Protein AF-A0A7X9I5S6-F1 (afdb_monomer_lite)

Radius of gyration: 28.91 Å; chains: 1; bounding box: 58×58×80 Å

Sequence (135 aa):
MKKSPKRSLKMPVYQFVCSDCHKLFEKTFSFQEYGAAIVGCPFCNSNRVRRSIKNIRVNLPDQVSNAIPDDPAAFSAYENDPQAMGRMMRKMSEQSGEEFEPEFHEVVDRLEKGQSFEQIEKELPDIDLPADTPD

Structure (mmCIF, N/CA/C/O backbone):
data_AF-A0A7X9I5S6-F1
#
_entry.id   AF-A0A7X9I5S6-F1
#
loop_
_atom_site.group_PDB
_atom_site.id
_atom_site.type_symbol
_atom_site.label_atom_id
_atom_site.label_alt_id
_atom_site.label_comp_id
_atom_site.label_asym_id
_atom_site.label_entity_id
_atom_site.label_seq_id
_atom_site.pdbx_PDB_ins_code
_atom_site.Cartn_x
_atom_site.Cartn_y
_atom_site.Cartn_z
_atom_site.occupancy
_atom_site.B_iso_or_equiv
_atom_site.auth_seq_id
_atom_site.auth_comp_id
_atom_site.auth_asym_id
_atom_site.auth_atom_id
_atom_site.pdbx_PDB_model_num
ATOM 1 N N . MET A 1 1 ? -1.706 21.855 -47.138 1.00 42.62 1 MET A N 1
ATOM 2 C CA . MET A 1 1 ? -1.124 21.025 -46.056 1.00 42.62 1 MET A CA 1
ATOM 3 C C . MET A 1 1 ? -1.113 21.801 -44.744 1.00 42.62 1 MET A C 1
ATOM 5 O O . MET A 1 1 ? -0.273 22.674 -44.574 1.00 42.62 1 MET A O 1
ATOM 9 N N . LYS A 1 2 ? -2.050 21.534 -43.826 1.00 42.31 2 LYS A N 1
ATOM 10 C CA . LYS A 1 2 ? -2.028 22.139 -42.484 1.00 42.31 2 LYS A CA 1
ATOM 11 C C . LYS A 1 2 ? -1.101 21.293 -41.602 1.00 42.31 2 LYS A C 1
ATOM 13 O O . LYS A 1 2 ? -1.417 20.145 -41.316 1.00 42.31 2 LYS A O 1
ATOM 18 N N . LYS A 1 3 ? 0.072 21.829 -41.242 1.00 53.53 3 LYS A N 1
ATOM 19 C CA . LYS A 1 3 ? 0.973 21.215 -40.255 1.00 53.53 3 LYS A CA 1
ATOM 20 C C . LYS A 1 3 ? 0.294 21.305 -38.888 1.00 53.53 3 LYS A C 1
ATOM 22 O O . LYS A 1 3 ? 0.176 22.393 -38.334 1.00 53.53 3 LYS A O 1
ATOM 27 N N . SER A 1 4 ? -0.184 20.173 -38.382 1.00 49.44 4 SER A N 1
ATOM 28 C CA . SER A 1 4 ? -0.744 20.070 -37.035 1.00 49.44 4 SER A CA 1
ATOM 29 C C . SER A 1 4 ? 0.333 20.395 -35.988 1.00 49.44 4 SER A C 1
ATOM 31 O O . SER A 1 4 ? 1.473 19.942 -36.137 1.00 49.44 4 SER A O 1
ATOM 33 N N . PRO A 1 5 ? 0.016 21.164 -34.932 1.00 52.94 5 PRO A N 1
ATOM 34 C CA . PRO A 1 5 ? 0.981 21.503 -33.896 1.00 52.94 5 PRO A CA 1
ATOM 35 C C . PRO A 1 5 ? 1.357 20.235 -33.121 1.00 52.94 5 PRO A C 1
ATOM 37 O O . PRO A 1 5 ? 0.484 19.488 -32.675 1.00 52.94 5 PRO A O 1
ATOM 40 N N . LYS A 1 6 ? 2.664 19.970 -32.980 1.00 61.41 6 LYS A N 1
ATOM 41 C CA . LYS A 1 6 ? 3.181 18.863 -32.165 1.00 61.41 6 LYS A CA 1
ATOM 42 C C . LYS A 1 6 ? 2.740 19.094 -30.719 1.00 61.41 6 LYS A C 1
ATOM 44 O O . LYS A 1 6 ? 3.331 19.907 -30.016 1.00 61.41 6 LYS A O 1
ATOM 49 N N . ARG A 1 7 ? 1.683 18.398 -30.288 1.00 53.09 7 ARG A N 1
ATOM 50 C CA . ARG A 1 7 ? 1.317 18.290 -28.873 1.00 53.09 7 ARG A CA 1
ATOM 51 C C . ARG A 1 7 ? 2.541 17.750 -28.138 1.00 53.09 7 ARG A C 1
ATOM 53 O O . ARG A 1 7 ? 3.002 16.653 -28.442 1.00 53.09 7 ARG A O 1
ATOM 60 N N . SER A 1 8 ? 3.072 18.529 -27.204 1.00 59.31 8 SER A N 1
ATOM 61 C CA . SER A 1 8 ? 4.067 18.085 -26.235 1.00 59.31 8 SER A CA 1
ATOM 62 C C . SER A 1 8 ? 3.420 17.032 -25.335 1.00 59.31 8 SER A C 1
ATOM 64 O O . SER A 1 8 ? 2.834 17.323 -24.294 1.00 59.31 8 SER A O 1
ATOM 66 N N . LEU A 1 9 ? 3.459 15.784 -25.797 1.00 62.94 9 LEU A N 1
ATOM 67 C CA . LEU A 1 9 ? 3.063 14.618 -25.025 1.00 62.94 9 LEU A CA 1
ATOM 68 C C . LEU A 1 9 ? 4.003 14.552 -23.818 1.00 62.94 9 LEU A C 1
ATOM 70 O O . LEU A 1 9 ? 5.207 14.368 -23.986 1.00 62.94 9 LEU A O 1
ATOM 74 N N . LYS A 1 10 ? 3.466 14.750 -22.608 1.00 69.94 10 LYS A N 1
ATOM 75 C CA . LYS A 1 10 ? 4.180 14.464 -21.358 1.00 69.94 10 LYS A CA 1
ATOM 76 C C . LYS A 1 10 ? 4.505 12.971 -21.357 1.00 69.94 10 LYS A C 1
ATOM 78 O O . LYS A 1 10 ? 3.659 12.156 -21.001 1.00 69.94 10 LYS A O 1
ATOM 83 N N . MET A 1 11 ? 5.691 12.615 -21.841 1.00 83.50 11 MET A N 1
ATOM 84 C CA . MET A 1 11 ? 6.140 11.230 -21.867 1.00 83.50 11 MET A CA 1
ATOM 85 C C . MET A 1 11 ? 6.448 10.792 -20.432 1.00 83.50 11 MET A C 1
ATOM 87 O O . MET A 1 11 ? 7.211 11.484 -19.752 1.00 83.50 11 MET A O 1
ATOM 91 N N . PRO A 1 12 ? 5.859 9.685 -19.951 1.00 83.94 12 PRO A N 1
ATOM 92 C CA . PRO A 1 12 ? 6.151 9.182 -18.620 1.00 83.94 12 PRO A CA 1
ATOM 93 C C . PRO A 1 12 ? 7.637 8.826 -18.499 1.00 83.94 12 PRO A C 1
ATOM 95 O O . PRO A 1 12 ? 8.221 8.183 -19.376 1.00 83.94 12 PRO A O 1
ATOM 98 N N . VAL A 1 13 ? 8.240 9.277 -17.400 1.00 88.06 13 VAL A N 1
ATOM 99 C CA . VAL A 1 13 ? 9.616 8.948 -17.023 1.00 88.06 13 VAL A CA 1
ATOM 100 C C . VAL A 1 13 ? 9.573 7.700 -16.153 1.00 88.06 13 VAL A C 1
ATOM 102 O O . VAL A 1 13 ? 8.876 7.657 -15.138 1.00 88.06 13 VAL A O 1
ATOM 105 N N . TYR A 1 14 ? 10.321 6.681 -16.551 1.00 89.00 14 TYR A N 1
ATOM 106 C CA . TYR A 1 14 ? 10.424 5.420 -15.835 1.00 89.00 14 TYR A CA 1
ATOM 107 C C . TYR A 1 14 ? 11.822 5.266 -15.255 1.00 89.00 14 TYR A C 1
ATOM 109 O O . TYR A 1 14 ? 12.818 5.483 -15.945 1.00 89.00 14 TYR A O 1
ATOM 117 N N . GLN A 1 15 ? 11.891 4.858 -13.991 1.00 92.00 15 GLN A N 1
ATOM 118 C CA . GLN A 1 15 ? 13.147 4.631 -13.291 1.00 92.00 15 GLN A CA 1
ATOM 119 C C . GLN A 1 15 ? 13.533 3.149 -13.344 1.00 92.00 15 GLN A C 1
ATOM 121 O O . GLN A 1 15 ? 12.712 2.266 -13.082 1.00 92.00 15 GLN A O 1
ATOM 126 N N . PHE A 1 16 ? 14.796 2.876 -13.658 1.00 92.69 16 PHE A N 1
ATOM 127 C CA . PHE A 1 16 ? 15.372 1.537 -13.732 1.00 92.69 16 PHE A CA 1
ATOM 128 C C . PHE A 1 16 ? 16.616 1.426 -12.855 1.00 92.69 16 PHE A C 1
ATOM 130 O O . PHE A 1 16 ? 17.315 2.407 -12.608 1.00 92.69 16 PHE A O 1
ATOM 137 N N . VAL A 1 17 ? 16.896 0.203 -12.415 1.00 93.50 17 VAL A N 1
ATOM 138 C CA . VAL A 1 17 ? 18.129 -0.197 -11.740 1.00 93.50 17 VAL A CA 1
ATOM 139 C C . VAL A 1 17 ? 18.756 -1.358 -12.505 1.00 93.50 17 VAL A C 1
ATOM 141 O O . VAL A 1 17 ? 18.079 -2.325 -12.858 1.00 93.50 17 VAL A O 1
ATOM 144 N N . CYS A 1 18 ? 20.050 -1.267 -12.794 1.00 94.19 18 CYS A N 1
ATOM 145 C CA . CYS A 1 18 ? 20.786 -2.378 -13.394 1.00 94.19 18 CYS A CA 1
ATOM 146 C C . CYS A 1 18 ? 21.190 -3.399 -12.325 1.00 94.19 18 CYS A C 1
ATOM 148 O O . CYS A 1 18 ? 21.721 -3.016 -11.288 1.00 94.19 18 CYS A O 1
ATOM 150 N N . SER A 1 19 ? 20.996 -4.691 -12.586 1.00 93.31 19 SER A N 1
ATOM 151 C CA . SER A 1 19 ? 21.409 -5.771 -11.679 1.00 93.31 19 SER A CA 1
ATOM 152 C C . SER A 1 19 ? 22.917 -6.046 -11.682 1.00 93.31 19 SER A C 1
ATOM 154 O O . SER A 1 19 ? 23.377 -6.783 -10.824 1.00 93.31 19 SER A O 1
ATOM 156 N N . ASP A 1 20 ? 23.677 -5.472 -12.621 1.00 92.75 20 ASP A N 1
ATOM 157 C CA . ASP A 1 20 ? 25.128 -5.691 -12.730 1.00 92.75 20 ASP A CA 1
ATOM 158 C C . ASP A 1 20 ? 25.942 -4.548 -12.124 1.00 92.75 20 ASP A C 1
ATOM 160 O O . ASP A 1 20 ? 26.841 -4.773 -11.322 1.00 92.75 20 ASP A O 1
ATOM 164 N N . CYS A 1 21 ? 25.629 -3.300 -12.486 1.00 93.56 21 CYS A N 1
ATOM 165 C CA . CYS A 1 21 ? 26.354 -2.134 -11.975 1.00 93.56 21 CYS A CA 1
ATOM 166 C C . CYS A 1 21 ? 25.623 -1.405 -10.836 1.00 93.56 21 CYS A C 1
ATOM 168 O O . CYS A 1 21 ? 26.135 -0.399 -10.348 1.00 93.56 21 CYS A O 1
ATOM 170 N N . HIS A 1 22 ? 24.411 -1.844 -10.470 1.00 92.12 22 HIS A N 1
ATOM 171 C CA . HIS A 1 22 ? 23.549 -1.257 -9.428 1.00 92.12 22 HIS A CA 1
ATOM 172 C C . HIS A 1 22 ? 23.272 0.249 -9.568 1.00 92.12 22 HIS A C 1
ATOM 174 O O . HIS A 1 22 ? 22.826 0.903 -8.628 1.00 92.12 22 HIS A O 1
ATOM 180 N N . LYS A 1 23 ? 23.499 0.820 -10.757 1.00 91.12 23 LYS A N 1
ATOM 181 C CA . LYS A 1 23 ? 23.232 2.236 -11.025 1.00 91.12 23 LYS A CA 1
ATOM 182 C C . LYS A 1 23 ? 21.772 2.438 -11.404 1.00 91.12 23 LYS A C 1
ATOM 184 O O . LYS A 1 23 ? 21.190 1.642 -12.148 1.00 91.12 23 LYS A O 1
ATOM 189 N N . LEU A 1 24 ? 21.217 3.530 -10.892 1.00 91.94 24 LEU A N 1
ATOM 190 C CA . LEU A 1 24 ? 19.893 4.027 -11.234 1.00 91.94 24 LEU A CA 1
ATOM 191 C C . LEU A 1 24 ? 19.982 4.871 -12.506 1.00 91.94 24 LEU A C 1
ATOM 193 O O . LEU A 1 24 ? 20.915 5.658 -12.665 1.00 91.94 24 LEU A O 1
ATOM 197 N N . PHE A 1 25 ? 19.009 4.719 -13.397 1.00 92.62 25 PHE A N 1
ATOM 198 C CA . PHE A 1 25 ? 18.862 5.569 -14.575 1.00 92.62 25 PHE A CA 1
ATOM 199 C C . PHE A 1 25 ? 17.389 5.746 -14.939 1.00 92.62 25 PHE A C 1
ATOM 201 O O . PHE A 1 25 ? 16.529 4.955 -14.545 1.00 92.62 25 PHE A O 1
ATOM 208 N N . GLU A 1 26 ? 17.101 6.801 -15.691 1.00 91.38 26 GLU A N 1
ATOM 209 C CA . GLU A 1 26 ? 15.753 7.160 -16.116 1.00 91.38 26 GLU A CA 1
ATOM 210 C C . GLU A 1 26 ? 15.622 7.007 -17.628 1.00 91.38 26 GLU A C 1
ATOM 212 O O . GLU A 1 26 ? 16.559 7.283 -18.379 1.00 91.38 26 GLU A O 1
ATOM 217 N N . LYS A 1 27 ? 14.455 6.548 -18.083 1.00 89.00 27 LYS A N 1
ATOM 218 C CA . LYS A 1 27 ? 14.144 6.423 -19.506 1.00 89.00 27 LYS A CA 1
ATOM 219 C C . LYS A 1 27 ? 12.708 6.850 -19.766 1.00 89.00 27 LYS A C 1
ATOM 221 O O . LYS A 1 27 ? 11.799 6.500 -19.014 1.00 89.00 27 LYS A O 1
ATOM 226 N N . THR A 1 28 ? 12.512 7.617 -20.828 1.00 87.38 28 THR A N 1
ATOM 227 C CA . THR A 1 28 ? 11.189 8.002 -21.315 1.00 87.38 28 THR A CA 1
ATOM 228 C C . THR A 1 28 ? 10.745 7.008 -22.376 1.00 87.38 28 THR A C 1
ATOM 230 O O . THR A 1 28 ? 11.515 6.662 -23.269 1.00 87.38 28 THR A O 1
ATOM 233 N N . PHE A 1 29 ? 9.502 6.543 -22.275 1.00 85.00 29 PHE A N 1
ATOM 234 C CA . PHE A 1 29 ? 8.882 5.729 -23.320 1.00 85.00 29 PHE A CA 1
ATOM 235 C C . PHE A 1 29 ? 7.652 6.431 -23.857 1.00 85.00 29 PHE A C 1
ATOM 237 O O . PHE A 1 29 ? 6.900 7.070 -23.114 1.00 85.00 29 PHE A O 1
ATOM 244 N N . SER A 1 30 ? 7.441 6.299 -25.161 1.00 84.12 30 SER A N 1
ATOM 245 C CA . SER A 1 30 ? 6.137 6.563 -25.744 1.00 84.12 30 SER A CA 1
ATOM 246 C C . SER A 1 30 ? 5.186 5.419 -25.398 1.00 84.12 30 SER A C 1
ATOM 248 O O . SER A 1 30 ? 5.600 4.323 -25.018 1.00 84.12 30 SER A O 1
ATOM 250 N N . PHE A 1 31 ? 3.887 5.662 -25.554 1.00 80.38 31 PHE A N 1
ATOM 251 C CA . PHE A 1 31 ? 2.873 4.638 -25.310 1.00 80.38 31 PHE A CA 1
ATOM 252 C C . PHE A 1 31 ? 3.091 3.370 -26.157 1.00 80.38 31 PHE A C 1
ATOM 254 O O . PHE A 1 31 ? 2.844 2.273 -25.678 1.00 80.38 31 PHE A O 1
ATOM 261 N N . GLN A 1 32 ? 3.596 3.511 -27.387 1.00 81.19 32 GLN A N 1
ATOM 262 C CA . GLN A 1 32 ? 3.830 2.385 -28.300 1.00 81.19 32 GLN A CA 1
ATOM 263 C C . GLN A 1 32 ? 5.071 1.556 -27.937 1.00 81.19 32 GLN A C 1
ATOM 265 O O . GLN A 1 32 ? 5.138 0.376 -28.256 1.00 81.19 32 GLN A O 1
ATOM 270 N N . GLU A 1 33 ? 6.056 2.162 -27.274 1.00 80.94 33 GLU A N 1
ATOM 271 C CA . GLU A 1 33 ? 7.302 1.490 -26.879 1.00 80.94 33 GLU A CA 1
ATOM 272 C C . GLU A 1 33 ? 7.174 0.766 -25.534 1.00 80.94 33 GLU A C 1
ATOM 274 O O . GLU A 1 33 ? 7.992 -0.098 -25.201 1.00 80.94 33 GLU A O 1
ATOM 279 N N . TYR A 1 34 ? 6.153 1.118 -24.749 1.00 80.38 34 TYR A N 1
ATOM 280 C CA . TYR A 1 34 ? 5.907 0.526 -23.445 1.00 80.38 34 TYR A CA 1
ATOM 281 C C . TYR A 1 34 ? 5.622 -0.979 -23.577 1.00 80.38 34 TYR A C 1
ATOM 283 O O . TYR A 1 34 ? 4.653 -1.388 -24.206 1.00 80.38 34 TYR A O 1
ATOM 291 N N . GLY A 1 35 ? 6.479 -1.810 -22.977 1.00 76.31 35 GLY A N 1
ATOM 292 C CA . GLY A 1 35 ? 6.361 -3.274 -22.999 1.00 76.31 35 GLY A CA 1
ATOM 293 C C . GLY A 1 35 ? 7.035 -3.974 -24.187 1.00 76.31 35 GLY A C 1
ATOM 294 O O . GLY A 1 35 ? 7.257 -5.177 -24.109 1.00 76.31 35 GLY A O 1
ATOM 295 N N . ALA A 1 36 ? 7.420 -3.242 -25.238 1.00 79.00 36 ALA A N 1
ATOM 296 C CA . ALA A 1 36 ? 8.111 -3.796 -26.409 1.00 79.00 36 ALA A CA 1
ATOM 297 C C . ALA A 1 36 ? 9.603 -3.421 -26.470 1.00 79.00 36 ALA A C 1
ATOM 299 O O . ALA A 1 36 ? 10.409 -4.142 -27.057 1.00 79.00 36 ALA A O 1
ATOM 300 N N . ALA A 1 37 ? 9.992 -2.291 -25.874 1.00 79.25 37 ALA A N 1
ATOM 301 C CA . ALA A 1 37 ? 11.364 -1.803 -25.942 1.00 79.25 37 ALA A CA 1
ATOM 302 C C . ALA A 1 37 ? 12.317 -2.589 -25.025 1.00 79.25 37 ALA A C 1
ATOM 304 O O . ALA A 1 37 ? 12.110 -2.682 -23.814 1.00 79.25 37 ALA A O 1
ATOM 305 N N . ILE A 1 38 ? 13.428 -3.069 -25.590 1.00 80.56 38 ILE A N 1
ATOM 306 C CA . ILE A 1 38 ? 14.540 -3.634 -24.818 1.00 80.56 38 ILE A CA 1
ATOM 307 C C . ILE A 1 38 ? 15.296 -2.487 -24.135 1.00 80.56 38 ILE A C 1
ATOM 309 O O . ILE A 1 38 ? 15.676 -1.490 -24.760 1.00 80.56 38 ILE A O 1
ATOM 313 N N . VAL A 1 39 ? 15.507 -2.608 -22.824 1.00 86.44 39 VAL A N 1
ATOM 314 C CA . VAL A 1 39 ? 16.158 -1.577 -22.010 1.00 86.44 39 VAL A CA 1
ATOM 315 C C . VAL A 1 39 ? 17.548 -2.047 -21.602 1.00 86.44 39 VAL A C 1
ATOM 317 O O . VAL A 1 39 ? 17.695 -2.849 -20.688 1.00 86.44 39 VAL A O 1
ATOM 320 N N . GLY A 1 40 ? 18.572 -1.527 -22.276 1.00 90.19 40 GLY A N 1
ATOM 321 C CA . GLY A 1 40 ? 19.964 -1.690 -21.862 1.00 90.19 40 GLY A CA 1
ATOM 322 C C . GLY A 1 40 ? 20.373 -0.643 -20.825 1.00 90.19 40 GLY A C 1
ATOM 323 O O . GLY A 1 40 ? 19.917 0.504 -20.867 1.00 90.19 40 GLY A O 1
ATOM 324 N N . CYS A 1 41 ? 21.244 -1.031 -19.896 1.00 92.00 41 CYS A N 1
ATOM 325 C CA . CYS A 1 41 ? 21.882 -0.108 -18.965 1.00 92.00 41 CYS A CA 1
ATOM 326 C C . CYS A 1 41 ? 22.847 0.835 -19.714 1.00 92.00 41 CYS A C 1
ATOM 328 O O . CYS A 1 41 ? 23.759 0.339 -20.374 1.00 92.00 41 CYS A O 1
ATOM 330 N N . PRO A 1 42 ? 22.752 2.169 -19.562 1.00 90.56 42 PRO A N 1
ATOM 331 C CA . PRO A 1 42 ? 23.639 3.109 -20.257 1.00 90.56 42 PRO A CA 1
ATOM 332 C C . PRO A 1 42 ? 25.093 3.085 -19.752 1.00 90.56 42 PRO A C 1
ATOM 334 O O . PRO A 1 42 ? 25.966 3.662 -20.390 1.00 90.56 42 PRO A O 1
ATOM 337 N N . PHE A 1 43 ? 25.365 2.441 -18.611 1.00 91.06 43 PHE A N 1
ATOM 338 C CA . PHE A 1 43 ? 26.693 2.422 -17.988 1.00 91.06 43 PHE A CA 1
ATOM 339 C C . PHE A 1 43 ? 27.510 1.167 -18.310 1.00 91.06 43 PHE A C 1
ATOM 341 O O . PHE A 1 43 ? 28.718 1.259 -18.492 1.00 91.06 43 PHE A O 1
ATOM 348 N N . CYS A 1 44 ? 26.872 -0.006 -18.341 1.00 91.56 44 CYS A N 1
ATOM 349 C CA . CYS A 1 44 ? 27.545 -1.293 -18.564 1.00 91.56 44 CYS A CA 1
ATOM 350 C C . CYS A 1 44 ? 26.978 -2.086 -19.749 1.00 91.56 44 CYS A C 1
ATOM 352 O O . CYS A 1 44 ? 27.423 -3.198 -20.007 1.00 91.56 44 CYS A O 1
ATOM 354 N N . ASN A 1 45 ? 25.979 -1.539 -20.447 1.00 89.19 45 ASN A N 1
ATOM 355 C CA . ASN A 1 45 ? 25.310 -2.149 -21.595 1.00 89.19 45 ASN A CA 1
ATOM 356 C C . ASN A 1 45 ? 24.645 -3.515 -21.333 1.00 89.19 45 ASN A C 1
ATOM 358 O O . ASN A 1 45 ? 24.312 -4.240 -22.266 1.00 89.19 45 ASN A O 1
ATOM 362 N N . SER A 1 46 ? 24.425 -3.871 -20.065 1.00 89.56 46 SER A N 1
ATOM 363 C CA . SER A 1 46 ? 23.690 -5.082 -19.703 1.00 89.56 46 SER A CA 1
ATOM 364 C C . SER A 1 46 ? 22.188 -4.928 -19.943 1.00 89.56 46 SER A C 1
ATOM 366 O O . SER A 1 46 ? 21.609 -3.875 -19.666 1.00 89.56 46 SER A O 1
ATOM 368 N N . ASN A 1 47 ? 21.552 -6.017 -20.375 1.00 88.56 47 ASN A N 1
ATOM 369 C CA . ASN A 1 47 ? 20.097 -6.142 -20.504 1.00 88.56 47 ASN A CA 1
ATOM 370 C C . ASN A 1 47 ? 19.423 -6.585 -19.191 1.00 88.56 47 ASN A C 1
ATOM 372 O O . ASN A 1 47 ? 18.198 -6.663 -19.116 1.00 88.56 47 ASN A O 1
ATOM 376 N N . ARG A 1 48 ? 20.203 -6.874 -18.136 1.00 90.88 48 ARG A N 1
ATOM 377 C CA . ARG A 1 48 ? 19.682 -7.210 -16.803 1.00 90.88 48 ARG A CA 1
ATOM 378 C C . ARG A 1 48 ? 19.330 -5.937 -16.043 1.00 90.88 48 ARG A C 1
ATOM 380 O O . ARG A 1 48 ? 20.081 -5.472 -15.183 1.00 90.88 48 ARG A O 1
ATOM 387 N N . VAL A 1 49 ? 18.187 -5.353 -16.378 1.00 92.06 49 VAL A N 1
ATOM 388 C CA . VAL A 1 49 ? 17.650 -4.173 -15.693 1.00 92.06 49 VAL A CA 1
ATOM 389 C C . VAL A 1 49 ? 16.273 -4.472 -15.118 1.00 92.06 49 VAL A C 1
ATOM 391 O O . VAL A 1 49 ? 15.494 -5.237 -15.682 1.00 92.06 49 VAL A O 1
ATOM 394 N N . ARG A 1 50 ? 15.965 -3.864 -13.975 1.00 91.62 50 ARG A N 1
ATOM 395 C CA . ARG A 1 50 ? 14.662 -3.957 -13.312 1.00 91.62 50 ARG A CA 1
ATOM 396 C C . ARG A 1 50 ? 14.075 -2.567 -13.163 1.00 91.62 50 ARG A C 1
ATOM 398 O O . ARG A 1 50 ? 14.803 -1.602 -12.939 1.00 91.62 50 ARG A O 1
ATOM 405 N N . ARG A 1 51 ? 12.756 -2.453 -13.277 1.00 90.19 51 ARG A N 1
ATOM 406 C CA . ARG A 1 51 ? 12.060 -1.193 -13.010 1.00 90.19 51 ARG A CA 1
ATOM 407 C C . ARG A 1 51 ? 12.032 -0.954 -11.502 1.00 90.19 51 ARG A C 1
ATOM 409 O O . ARG A 1 51 ? 11.625 -1.834 -10.751 1.00 90.19 51 ARG A O 1
ATOM 416 N N . SER A 1 52 ? 12.458 0.229 -11.077 1.00 89.38 52 SER A N 1
ATOM 417 C CA . SER A 1 52 ? 12.379 0.655 -9.683 1.00 89.38 52 SER A CA 1
ATOM 418 C C . SER A 1 52 ? 11.111 1.482 -9.501 1.00 89.38 52 SER A C 1
ATOM 420 O O . SER A 1 52 ? 10.984 2.570 -10.065 1.00 89.38 52 SER A O 1
ATOM 422 N N . ILE A 1 53 ? 10.140 0.940 -8.769 1.00 85.94 53 ILE A N 1
ATOM 423 C CA . ILE A 1 53 ? 8.921 1.654 -8.387 1.00 85.94 53 ILE A CA 1
ATOM 424 C C . ILE A 1 53 ? 9.133 2.115 -6.950 1.00 85.94 53 ILE A C 1
ATOM 426 O O . ILE A 1 53 ? 9.311 1.291 -6.056 1.00 85.94 53 ILE A O 1
ATOM 430 N N . LYS A 1 54 ? 9.149 3.432 -6.729 1.00 80.81 54 LYS A N 1
ATOM 431 C CA . LYS A 1 54 ? 9.243 3.985 -5.374 1.00 80.81 54 LYS A CA 1
ATOM 432 C C . LYS A 1 54 ? 8.015 3.562 -4.571 1.00 80.81 54 LYS A C 1
ATOM 434 O O . LYS A 1 54 ? 6.908 3.561 -5.108 1.00 80.81 54 LYS A O 1
ATOM 439 N N . ASN A 1 55 ? 8.209 3.257 -3.291 1.00 79.38 55 ASN A N 1
ATOM 440 C CA . ASN A 1 55 ? 7.117 2.979 -2.367 1.00 79.38 55 ASN A CA 1
ATOM 441 C C . ASN A 1 55 ? 6.151 4.166 -2.374 1.00 79.38 55 ASN A C 1
ATOM 443 O O . ASN A 1 55 ? 6.507 5.275 -1.968 1.00 79.38 55 ASN A O 1
ATOM 447 N N . ILE A 1 56 ? 4.939 3.933 -2.865 1.00 81.69 56 ILE A N 1
ATOM 448 C CA . ILE A 1 56 ? 3.862 4.904 -2.773 1.00 81.69 56 ILE A CA 1
ATOM 449 C C . ILE A 1 56 ? 3.214 4.734 -1.399 1.00 81.69 56 ILE A C 1
ATOM 451 O O . ILE A 1 56 ? 2.928 3.616 -0.972 1.00 81.69 56 ILE A O 1
ATOM 455 N N . ARG A 1 57 ? 3.015 5.837 -0.681 1.00 80.06 57 ARG A N 1
ATOM 456 C CA . ARG A 1 57 ? 2.169 5.824 0.512 1.00 80.06 57 ARG A CA 1
ATOM 457 C C . ARG A 1 57 ? 0.732 5.964 0.040 1.00 80.06 57 ARG A C 1
ATOM 459 O O . ARG A 1 57 ? 0.394 6.969 -0.581 1.00 80.06 57 ARG A O 1
ATOM 466 N N . VAL A 1 58 ? -0.078 4.951 0.305 1.00 76.75 58 VAL A N 1
ATOM 467 C CA . VAL A 1 58 ? -1.524 5.006 0.094 1.00 76.75 58 VAL A CA 1
ATOM 468 C C . VAL A 1 58 ? -2.161 5.214 1.459 1.00 76.75 58 VAL A C 1
ATOM 470 O O . VAL A 1 58 ? -1.852 4.476 2.391 1.00 76.75 58 VAL A O 1
ATOM 473 N N . ASN A 1 59 ? -3.034 6.213 1.582 1.00 73.56 59 ASN A N 1
ATOM 474 C CA . ASN A 1 59 ? -3.943 6.293 2.721 1.00 73.56 59 ASN A CA 1
ATOM 475 C C . ASN A 1 59 ? -5.036 5.251 2.481 1.00 73.56 59 ASN A C 1
ATOM 477 O O . ASN A 1 59 ? -6.005 5.523 1.774 1.00 73.56 59 ASN A O 1
ATOM 481 N N . LEU A 1 60 ? -4.813 4.034 2.972 1.00 64.75 60 LEU A N 1
ATOM 482 C CA . LEU A 1 60 ? -5.799 2.967 2.891 1.00 64.75 60 LEU A CA 1
ATOM 483 C C . LEU A 1 60 ? -6.817 3.172 4.026 1.00 64.75 60 LEU A C 1
ATOM 485 O O . LEU A 1 60 ? -6.395 3.243 5.181 1.00 64.75 60 LEU A O 1
ATOM 489 N N . PRO A 1 61 ? -8.124 3.310 3.737 1.00 59.69 61 PRO A N 1
ATOM 490 C CA . PRO A 1 61 ? -9.131 3.316 4.788 1.00 59.69 61 PRO A CA 1
ATOM 491 C C . PRO A 1 61 ? -9.195 1.932 5.448 1.00 59.69 61 PRO A C 1
ATOM 493 O O . PRO A 1 61 ? -9.007 0.913 4.784 1.00 59.69 61 PRO A O 1
ATOM 496 N N . ASP A 1 62 ? -9.500 1.904 6.746 1.00 58.81 62 ASP A N 1
ATOM 497 C CA . ASP A 1 62 ? -9.491 0.709 7.615 1.00 58.81 62 ASP A CA 1
ATOM 498 C C . ASP A 1 62 ? -10.397 -0.447 7.126 1.00 58.81 62 ASP A C 1
ATOM 500 O O . ASP A 1 62 ? -10.301 -1.588 7.570 1.00 58.81 62 ASP A O 1
ATOM 504 N N . GLN A 1 63 ? -11.284 -0.160 6.173 1.00 55.53 63 GLN A N 1
ATOM 505 C CA . GLN A 1 63 ? -12.296 -1.089 5.674 1.00 55.53 63 GLN A CA 1
ATOM 506 C C . GLN A 1 63 ? -11.790 -2.076 4.609 1.00 55.53 63 GLN A C 1
ATOM 508 O O . GLN A 1 63 ? -12.482 -3.040 4.307 1.00 55.53 63 GLN A O 1
ATOM 513 N N . VAL A 1 64 ? -10.603 -1.869 4.025 1.00 52.84 64 VAL A N 1
ATOM 514 C CA . VAL A 1 64 ? -10.122 -2.695 2.890 1.00 52.84 64 VAL A CA 1
ATOM 515 C C . VAL A 1 64 ? -9.156 -3.807 3.326 1.00 52.84 64 VAL A C 1
ATOM 517 O O . VAL A 1 64 ? -8.779 -4.646 2.515 1.00 52.84 64 VAL A O 1
ATOM 520 N N . SER A 1 65 ? -8.720 -3.830 4.590 1.00 55.19 65 SER A N 1
ATOM 521 C CA . SER A 1 65 ? -7.682 -4.758 5.065 1.00 55.19 65 SER A CA 1
ATOM 522 C C . SER A 1 65 ? -8.196 -6.098 5.593 1.00 55.19 65 SER A C 1
ATOM 524 O O . SER A 1 65 ? -7.375 -6.967 5.864 1.00 55.19 65 SER A O 1
ATOM 526 N N . ASN A 1 66 ? -9.507 -6.307 5.728 1.00 54.38 66 ASN A N 1
ATOM 527 C CA . ASN A 1 66 ? -10.027 -7.506 6.384 1.00 54.38 66 ASN A CA 1
ATOM 528 C C . ASN A 1 66 ? -11.165 -8.120 5.570 1.00 54.38 66 ASN A C 1
ATOM 530 O O . ASN A 1 66 ? -12.328 -7.775 5.762 1.00 54.38 66 ASN A O 1
ATOM 534 N N . ALA A 1 67 ? -10.824 -9.041 4.670 1.00 55.16 67 ALA A N 1
ATOM 535 C CA . ALA A 1 67 ? -11.769 -10.091 4.322 1.00 55.16 67 ALA A CA 1
ATOM 536 C C . ALA A 1 67 ? -12.031 -10.880 5.611 1.00 55.16 67 ALA A C 1
ATOM 538 O O . ALA A 1 67 ? -11.070 -11.316 6.250 1.00 55.16 67 ALA A O 1
ATOM 539 N N . ILE A 1 68 ? -13.295 -10.995 6.025 1.00 56.69 68 ILE A N 1
ATOM 540 C CA . ILE A 1 68 ? -13.670 -11.951 7.068 1.00 56.69 68 ILE A CA 1
ATOM 541 C C . ILE A 1 68 ? -13.237 -13.319 6.532 1.00 56.69 68 ILE A C 1
ATOM 543 O O . ILE A 1 68 ? -13.634 -13.669 5.421 1.00 56.69 68 ILE A O 1
ATOM 547 N N . PRO A 1 69 ? -12.346 -14.049 7.218 1.00 58.19 69 PRO A N 1
ATOM 548 C CA . PRO A 1 69 ? -11.976 -15.375 6.763 1.00 58.19 69 PRO A CA 1
ATOM 549 C C . PRO A 1 69 ? -13.226 -16.258 6.818 1.00 58.19 69 PRO A C 1
ATOM 551 O O . PRO A 1 69 ? -13.802 -16.423 7.888 1.00 58.19 69 PRO A O 1
ATOM 554 N N . ASP A 1 70 ? -13.621 -16.839 5.686 1.00 61.00 70 ASP A N 1
ATOM 555 C CA . ASP A 1 70 ? -14.732 -17.804 5.609 1.00 61.00 70 ASP A CA 1
ATOM 556 C C . ASP A 1 70 ? -14.424 -19.129 6.345 1.00 61.00 70 ASP A C 1
ATOM 558 O O . ASP A 1 70 ? -15.254 -20.035 6.391 1.00 61.00 70 ASP A O 1
ATOM 562 N N . ASP A 1 71 ? -13.211 -19.276 6.887 1.00 61.94 71 ASP A N 1
ATOM 563 C CA . ASP A 1 71 ? -12.748 -20.484 7.560 1.00 61.94 71 ASP A CA 1
ATOM 564 C C . ASP A 1 71 ? -13.046 -20.415 9.073 1.00 61.94 71 ASP A C 1
ATOM 566 O O . ASP A 1 71 ? -12.489 -19.547 9.756 1.00 61.94 71 ASP A O 1
ATOM 570 N N . PRO A 1 72 ? -13.857 -21.332 9.640 1.00 61.75 72 PRO A N 1
ATOM 571 C CA . PRO A 1 72 ? -14.097 -21.404 11.083 1.00 61.75 72 PRO A CA 1
ATOM 572 C C . PRO A 1 72 ? -12.805 -21.578 11.899 1.00 61.75 72 PRO A C 1
ATOM 574 O O . PRO A 1 72 ? -12.751 -21.154 13.052 1.00 61.75 72 PRO A O 1
ATOM 577 N N . ALA A 1 73 ? -11.722 -22.103 11.311 1.00 65.50 73 ALA A N 1
ATOM 578 C CA . ALA A 1 73 ? -10.423 -22.179 11.981 1.00 65.50 73 ALA A CA 1
ATOM 579 C C . ALA A 1 73 ? -9.819 -20.795 12.287 1.00 65.50 73 ALA A C 1
ATOM 581 O O . ALA A 1 73 ? -8.998 -20.669 13.198 1.00 65.50 73 ALA A O 1
ATOM 582 N N . ALA A 1 74 ? -10.231 -19.742 11.576 1.00 64.38 74 ALA A N 1
ATOM 583 C CA . ALA A 1 74 ? -9.760 -18.388 11.841 1.00 64.38 74 ALA A CA 1
ATOM 584 C C . ALA A 1 74 ? -10.291 -17.825 13.166 1.00 64.38 74 ALA A C 1
ATOM 586 O O . ALA A 1 74 ? -9.617 -16.990 13.763 1.00 64.38 74 ALA A O 1
ATOM 587 N N . PHE A 1 75 ? -11.434 -18.313 13.665 1.00 67.94 75 PHE A N 1
ATOM 588 C CA . PHE A 1 75 ? -11.954 -17.927 14.981 1.00 67.94 75 PHE A CA 1
ATOM 589 C C . PHE A 1 75 ? -11.024 -18.374 16.114 1.00 67.94 75 PHE A C 1
ATOM 591 O O . PHE A 1 75 ? -10.790 -17.603 17.043 1.00 67.94 75 PHE A O 1
ATOM 598 N N . SER A 1 76 ? -10.394 -19.549 15.987 1.00 69.44 76 SER A N 1
ATOM 599 C CA . SER A 1 76 ? -9.457 -20.062 17.002 1.00 69.44 76 SER A CA 1
ATOM 600 C C . SER A 1 76 ? -8.250 -19.141 17.227 1.00 69.44 76 SER A C 1
ATOM 602 O O . SER A 1 76 ? -7.717 -19.038 18.332 1.00 69.44 76 SER A O 1
ATOM 604 N N . ALA A 1 77 ? -7.843 -18.387 16.197 1.00 69.44 77 ALA A N 1
ATOM 605 C CA . ALA A 1 77 ? -6.763 -17.410 16.303 1.00 69.44 77 ALA A CA 1
ATOM 606 C C . ALA A 1 77 ? -7.124 -16.207 17.198 1.00 69.44 77 ALA A C 1
ATOM 608 O O . ALA A 1 77 ? -6.221 -15.524 17.687 1.00 69.44 77 ALA A O 1
ATOM 609 N N . TYR A 1 78 ? -8.417 -15.959 17.423 1.00 72.44 78 TYR A N 1
ATOM 610 C CA . TYR A 1 78 ? -8.939 -14.842 18.213 1.00 72.44 78 TYR A CA 1
ATOM 611 C C . TYR A 1 78 ? -9.479 -15.261 19.589 1.00 72.44 78 TYR A C 1
ATOM 613 O O . TYR A 1 78 ? -9.794 -14.388 20.390 1.00 72.44 78 TYR A O 1
ATOM 621 N N . GLU A 1 79 ? -9.508 -16.558 19.922 1.00 71.06 79 GLU A N 1
ATOM 622 C CA . GLU A 1 79 ? -9.948 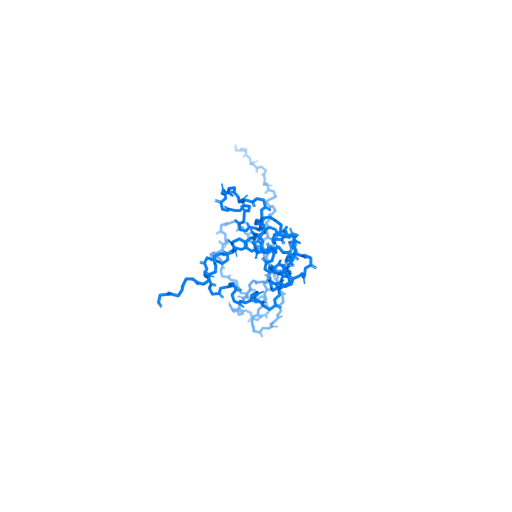-17.061 21.240 1.00 71.06 79 GLU A CA 1
ATOM 623 C C . GLU A 1 79 ? -9.174 -16.442 22.412 1.00 71.06 79 GLU A C 1
ATOM 625 O O . GLU A 1 79 ? -9.731 -16.191 23.478 1.00 71.06 79 GLU A O 1
ATOM 630 N N . ASN A 1 80 ? -7.890 -16.141 22.205 1.00 81.25 80 ASN A N 1
ATOM 631 C CA . ASN A 1 80 ? -7.028 -15.547 23.227 1.00 81.25 80 ASN A CA 1
ATOM 632 C C . ASN A 1 80 ? -7.144 -14.009 23.319 1.00 81.25 80 ASN A C 1
ATOM 634 O O . ASN A 1 80 ? -6.509 -13.410 24.188 1.00 81.25 80 ASN A O 1
ATOM 638 N N . ASP A 1 81 ? -7.913 -13.359 22.435 1.00 86.94 81 ASP A N 1
ATOM 639 C CA . ASP A 1 81 ? -8.123 -11.905 22.413 1.00 86.94 81 ASP A CA 1
ATOM 640 C C . ASP A 1 81 ? -9.629 -11.573 22.299 1.00 86.94 81 ASP A C 1
ATOM 642 O O . ASP A 1 81 ? -10.158 -11.436 21.187 1.00 86.94 81 ASP A O 1
ATOM 646 N N . PRO A 1 82 ? -10.334 -11.385 23.436 1.00 86.44 82 PRO A N 1
ATOM 647 C CA . PRO A 1 82 ? -11.770 -11.102 23.434 1.00 86.44 82 PRO A CA 1
ATOM 648 C C . PRO A 1 82 ? -12.122 -9.827 22.657 1.00 86.44 82 PRO A C 1
ATOM 650 O O . PRO A 1 82 ? -13.163 -9.767 22.005 1.00 86.44 82 PRO A O 1
ATOM 653 N N . GLN A 1 83 ? -11.236 -8.825 22.637 1.00 87.94 83 GLN A N 1
ATOM 654 C CA . GLN A 1 83 ? -11.486 -7.584 21.905 1.00 87.94 83 GLN A CA 1
ATOM 655 C C . GLN A 1 83 ? -11.392 -7.784 20.395 1.00 87.94 83 GLN A C 1
ATOM 657 O O . GLN A 1 83 ? -12.152 -7.172 19.639 1.00 87.94 83 GLN A O 1
ATOM 662 N N . ALA A 1 84 ? -10.450 -8.609 19.933 1.00 86.44 84 ALA A N 1
ATOM 663 C CA . ALA A 1 84 ? -10.371 -8.968 18.522 1.00 86.44 84 ALA A CA 1
ATOM 664 C C . ALA A 1 84 ? -11.591 -9.784 18.082 1.00 86.44 84 ALA A C 1
ATOM 666 O O . ALA A 1 84 ? -12.140 -9.492 17.018 1.00 86.44 84 ALA A O 1
ATOM 667 N N . MET A 1 85 ? -12.054 -10.713 18.926 1.00 85.62 85 MET A N 1
ATOM 668 C CA . MET A 1 85 ? -13.271 -11.491 18.684 1.00 85.62 85 MET A CA 1
ATOM 669 C C . MET A 1 85 ? -14.510 -10.588 18.562 1.00 85.62 85 MET A C 1
ATOM 671 O O . MET A 1 85 ? -15.247 -10.689 17.584 1.00 85.62 85 MET A O 1
ATOM 675 N N . GLY A 1 86 ? -14.702 -9.636 19.484 1.00 88.62 86 GLY A N 1
ATOM 676 C CA . GLY A 1 86 ? -15.829 -8.693 19.436 1.00 88.62 86 GLY A CA 1
ATOM 677 C C . GLY A 1 86 ? -15.853 -7.860 18.150 1.00 88.62 86 GLY A C 1
ATOM 678 O O . GLY A 1 86 ? -16.867 -7.805 17.454 1.00 88.62 86 GLY A O 1
ATOM 679 N N . ARG A 1 87 ? -14.701 -7.299 17.751 1.00 87.50 87 ARG A N 1
ATOM 680 C CA . ARG A 1 87 ? -14.580 -6.535 16.493 1.00 87.50 87 ARG A CA 1
ATOM 681 C C . ARG A 1 87 ? -14.874 -7.383 15.255 1.00 87.50 87 ARG A C 1
ATOM 683 O O . ARG A 1 87 ? -15.374 -6.860 14.259 1.00 87.50 87 ARG A O 1
ATOM 690 N N . MET A 1 88 ? -14.518 -8.667 15.286 1.00 84.56 88 MET A N 1
ATOM 691 C CA . MET A 1 88 ? -14.819 -9.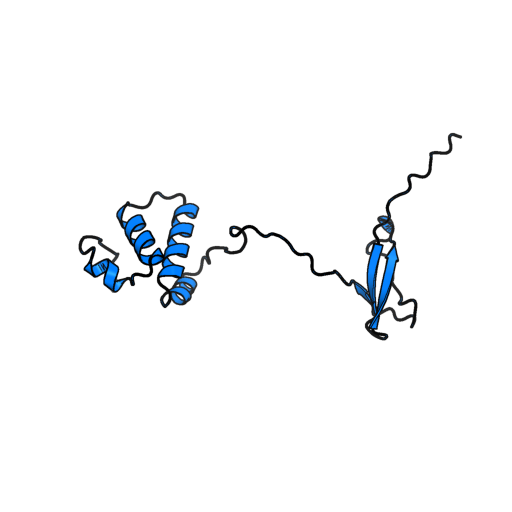606 14.207 1.00 84.56 88 MET A CA 1
ATOM 692 C C . MET A 1 88 ? -16.324 -9.884 14.133 1.00 84.56 88 MET A C 1
ATOM 694 O O . MET A 1 88 ? -16.909 -9.738 13.061 1.00 84.56 88 MET A O 1
ATOM 698 N N . MET A 1 89 ? -16.952 -10.219 15.262 1.00 86.12 89 MET A N 1
ATOM 699 C CA .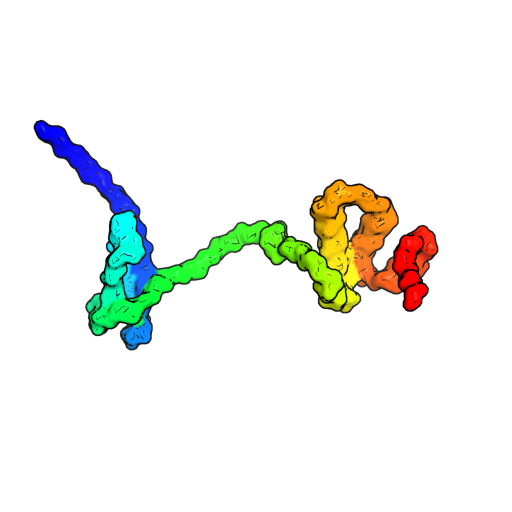 MET A 1 89 ? -18.388 -10.503 15.345 1.00 86.12 89 MET A CA 1
ATOM 700 C C . MET A 1 89 ? -19.245 -9.298 14.931 1.00 86.12 89 MET A C 1
ATOM 702 O O . MET A 1 89 ? -20.216 -9.471 14.198 1.00 86.12 89 MET A O 1
ATOM 706 N N . ARG A 1 90 ? -18.847 -8.067 15.293 1.00 87.94 90 ARG A N 1
ATOM 707 C CA . ARG A 1 90 ? -19.496 -6.830 14.819 1.00 87.94 90 ARG A CA 1
ATOM 708 C C . ARG A 1 90 ? -19.496 -6.724 13.297 1.00 87.94 90 ARG A C 1
ATOM 710 O O . ARG A 1 90 ? -20.531 -6.483 12.688 1.00 87.94 90 ARG A O 1
ATOM 717 N N . LYS A 1 91 ? -18.337 -6.951 12.677 1.00 81.12 91 LYS A N 1
ATOM 718 C CA . LYS A 1 91 ? -18.200 -6.903 11.216 1.00 81.12 91 LYS A CA 1
ATOM 719 C C . LYS A 1 91 ? -18.992 -8.010 10.532 1.00 81.12 91 LYS A C 1
ATOM 721 O O . LYS A 1 91 ? -19.587 -7.762 9.491 1.00 81.12 91 LYS A O 1
ATOM 726 N N . MET A 1 92 ? -18.999 -9.213 11.104 1.00 82.62 92 MET A N 1
ATOM 727 C CA . MET A 1 92 ? -19.793 -10.325 10.584 1.00 82.62 92 MET A CA 1
ATOM 728 C C . MET A 1 92 ? -21.286 -9.994 10.630 1.00 82.62 92 MET A C 1
ATOM 730 O O . MET A 1 92 ? -21.979 -10.228 9.648 1.00 82.62 92 MET A O 1
ATOM 734 N N . SER A 1 93 ? -21.754 -9.355 11.707 1.00 82.44 93 SER A N 1
ATOM 735 C CA . SER A 1 93 ? -23.130 -8.864 11.817 1.00 82.44 93 SER A CA 1
ATOM 736 C C . SER A 1 93 ? -23.480 -7.836 10.738 1.00 82.44 93 SER A C 1
ATOM 738 O O . SER A 1 93 ? -24.503 -7.967 10.071 1.00 82.44 93 SER A O 1
ATOM 740 N N . GLU A 1 94 ? -22.605 -6.857 10.501 1.00 83.56 94 GLU A N 1
ATOM 741 C CA . GLU A 1 94 ? -22.809 -5.831 9.471 1.00 83.56 94 GLU A CA 1
ATOM 742 C C . GLU A 1 94 ? -22.801 -6.406 8.042 1.00 83.56 94 GLU A C 1
ATOM 744 O O . GLU A 1 94 ? -23.463 -5.865 7.154 1.00 83.56 94 GLU A O 1
ATOM 749 N N . GLN A 1 95 ? -22.047 -7.487 7.808 1.00 78.19 95 GLN A N 1
ATOM 750 C CA . GLN A 1 95 ? -21.880 -8.104 6.488 1.00 78.19 95 GLN A CA 1
ATOM 751 C C . GLN A 1 95 ? -22.876 -9.232 6.189 1.00 78.19 95 GLN A C 1
ATOM 753 O O . GLN A 1 95 ? -23.201 -9.422 5.018 1.00 78.19 95 GLN A O 1
ATOM 758 N N . SER A 1 96 ? -23.372 -9.951 7.206 1.00 79.19 96 SER A N 1
ATOM 759 C CA . SER A 1 96 ? -24.341 -11.050 7.035 1.00 79.19 96 SER A CA 1
ATOM 760 C C . SER A 1 96 ? -25.651 -10.554 6.409 1.00 79.19 96 SER A C 1
ATOM 762 O O . SER A 1 96 ? -26.332 -11.286 5.698 1.00 79.19 96 SER A O 1
ATOM 764 N N . GLY A 1 97 ? -26.005 -9.280 6.632 1.00 73.69 97 GLY A N 1
ATOM 765 C CA . GLY A 1 97 ? -27.287 -8.719 6.189 1.00 73.69 97 GLY A CA 1
ATOM 766 C C . GLY A 1 97 ? -28.494 -9.295 6.941 1.00 73.69 97 GLY A C 1
ATOM 767 O O . GLY A 1 97 ? -29.632 -8.989 6.591 1.00 73.69 97 GLY A O 1
ATOM 768 N N . GLU A 1 98 ? -28.234 -10.105 7.966 1.00 78.81 98 GLU A N 1
ATOM 769 C CA . GLU A 1 98 ? -29.195 -10.668 8.905 1.00 78.81 98 GLU A CA 1
ATOM 770 C C . GLU A 1 98 ? -29.256 -9.786 10.159 1.00 78.81 98 GLU A C 1
ATOM 772 O O . GLU A 1 98 ? -28.238 -9.270 10.626 1.00 78.81 98 GLU A O 1
ATOM 777 N N . GLU A 1 99 ? -30.461 -9.584 10.691 1.00 77.44 99 GLU A N 1
ATOM 778 C CA . GLU A 1 99 ? -30.672 -8.827 11.924 1.00 77.44 99 GLU A CA 1
ATOM 779 C C . GLU A 1 99 ? -30.494 -9.774 13.114 1.00 77.44 99 GLU A C 1
ATOM 781 O O . GLU A 1 99 ? -31.284 -10.695 13.312 1.00 77.44 99 GLU A O 1
ATOM 786 N N . PHE A 1 100 ? -29.411 -9.577 13.865 1.00 83.75 100 PHE A N 1
ATOM 787 C CA . PHE A 1 100 ? -29.122 -10.351 15.067 1.00 83.75 100 PHE A CA 1
ATOM 788 C C . PHE A 1 100 ? -29.943 -9.826 16.248 1.00 83.75 100 PHE A C 1
ATOM 790 O O . PHE A 1 100 ? -30.295 -8.646 16.308 1.00 83.75 100 PHE A O 1
ATOM 797 N N . GLU A 1 101 ? -30.236 -10.702 17.207 1.00 84.06 101 GLU A N 1
ATOM 798 C CA . GLU A 1 101 ? -30.985 -10.320 18.403 1.00 84.06 101 GLU A CA 1
ATOM 799 C C . GLU A 1 101 ? -30.199 -9.329 19.289 1.00 84.06 101 GLU A C 1
ATOM 801 O O 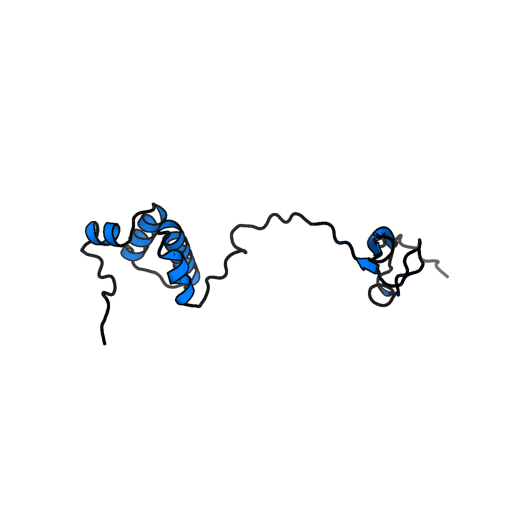. GLU A 1 101 ? -28.962 -9.289 19.253 1.00 84.06 101 GLU A O 1
ATOM 806 N N . PRO A 1 102 ? -30.890 -8.514 20.114 1.00 84.75 102 PRO A N 1
ATOM 807 C CA . PRO A 1 102 ? -30.246 -7.540 21.001 1.00 84.75 102 PRO A CA 1
ATOM 808 C C . PRO A 1 102 ? -29.202 -8.161 21.939 1.00 84.75 102 PRO A C 1
ATOM 810 O O . PRO A 1 102 ? -28.202 -7.521 22.262 1.00 84.75 102 PRO A O 1
ATOM 813 N N . GLU A 1 103 ? -29.412 -9.417 22.332 1.00 83.25 103 GLU A N 1
ATOM 814 C CA . GLU A 1 103 ? -28.510 -10.202 23.179 1.00 83.25 103 GLU A CA 1
ATOM 815 C C . GLU A 1 103 ? -27.150 -10.425 22.505 1.00 83.25 103 GLU A C 1
ATOM 817 O O . GLU A 1 103 ? -26.105 -10.240 23.130 1.00 83.25 103 GLU A O 1
ATOM 822 N N . PHE A 1 104 ? -27.137 -10.720 21.200 1.00 86.88 104 PHE A N 1
ATOM 823 C CA . PHE A 1 104 ? -25.898 -10.852 20.431 1.00 86.88 104 PHE A CA 1
ATOM 824 C C . PHE A 1 104 ? -25.116 -9.535 20.409 1.00 86.88 104 PHE A C 1
ATOM 826 O O . PHE A 1 104 ? -23.904 -9.516 20.638 1.00 86.88 104 PHE A O 1
ATOM 833 N N . HIS A 1 105 ? -25.804 -8.413 20.181 1.00 87.88 105 HIS A N 1
ATOM 834 C CA . HIS A 1 105 ? -25.174 -7.093 20.198 1.00 87.88 105 HIS A CA 1
ATOM 835 C C . HIS A 1 105 ? -24.558 -6.761 21.563 1.00 87.88 105 HIS A C 1
ATOM 837 O O . HIS A 1 105 ? -23.479 -6.164 21.616 1.00 87.88 105 HIS A O 1
ATOM 843 N N . GLU A 1 106 ? -25.193 -7.191 22.654 1.00 88.19 106 GLU A N 1
ATOM 844 C CA . GLU A 1 106 ? -24.668 -7.018 24.005 1.00 88.19 106 GLU A CA 1
ATOM 845 C C . GLU A 1 106 ? -23.403 -7.855 24.258 1.00 88.19 106 GLU A C 1
ATOM 847 O O . GLU A 1 106 ? -22.427 -7.336 24.813 1.00 88.19 106 GLU A O 1
ATOM 852 N N . VAL A 1 107 ? -23.370 -9.111 23.797 1.00 89.75 107 VAL A N 1
ATOM 853 C CA . VAL A 1 107 ? -22.168 -9.965 23.854 1.00 89.75 107 VAL A CA 1
ATOM 854 C C . VAL A 1 107 ? -21.014 -9.313 23.091 1.00 89.75 107 VAL A C 1
ATOM 856 O O . VAL A 1 107 ? -19.911 -9.177 23.625 1.00 89.75 107 VAL A O 1
ATOM 859 N N . VAL A 1 108 ? -21.271 -8.840 21.868 1.00 90.88 108 VAL A N 1
ATOM 860 C CA . VAL A 1 108 ? -20.271 -8.160 21.031 1.00 90.88 108 VAL A CA 1
ATOM 861 C C . VAL A 1 108 ? -19.715 -6.911 21.718 1.00 90.88 108 VAL A C 1
ATOM 863 O O . VAL A 1 108 ? -18.498 -6.736 21.778 1.00 90.88 108 VAL A O 1
ATOM 866 N N . ASP A 1 109 ? -20.576 -6.067 22.291 1.00 90.88 109 ASP A N 1
ATOM 867 C CA . ASP A 1 109 ? -20.163 -4.857 23.015 1.00 90.88 109 ASP A CA 1
ATOM 868 C C . ASP A 1 109 ? -1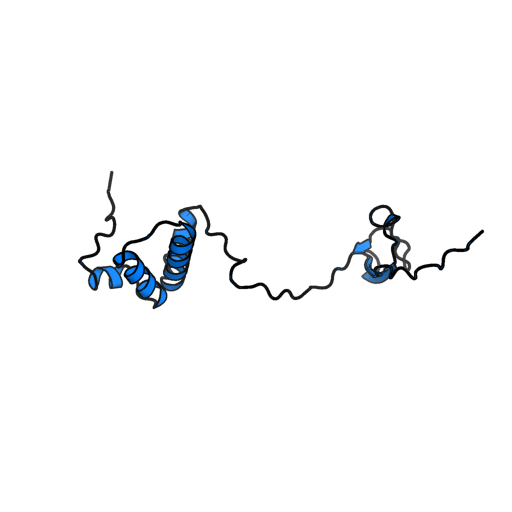9.260 -5.163 24.218 1.00 90.88 109 ASP A C 1
ATOM 870 O O . ASP A 1 109 ? -18.340 -4.402 24.535 1.00 90.88 109 ASP A O 1
ATOM 874 N N . ARG A 1 110 ? -19.529 -6.261 24.926 1.00 90.25 110 ARG A N 1
ATOM 875 C CA . ARG A 1 110 ? -18.750 -6.692 26.093 1.00 90.25 110 ARG A CA 1
ATOM 876 C C . ARG A 1 110 ? -17.403 -7.292 25.700 1.00 90.25 110 ARG A C 1
ATOM 878 O O . ARG A 1 110 ? -16.386 -6.951 26.311 1.00 90.25 110 ARG A O 1
ATOM 885 N N . LEU A 1 111 ? -17.376 -8.090 24.634 1.00 91.19 111 LEU A N 1
ATOM 886 C CA . LEU A 1 111 ? -16.143 -8.598 24.031 1.00 91.19 111 LEU A CA 1
ATOM 887 C C . LEU A 1 111 ? -15.244 -7.446 23.564 1.00 91.19 111 LEU A C 1
ATOM 889 O O . LEU A 1 111 ? -14.065 -7.408 23.909 1.00 91.19 111 LEU A O 1
ATOM 893 N N . GLU A 1 112 ? -15.801 -6.436 22.887 1.00 90.31 112 GLU A N 1
ATOM 894 C CA . GLU A 1 112 ? -15.054 -5.236 22.479 1.00 90.31 112 GLU A CA 1
ATOM 895 C C . GLU A 1 112 ? -14.488 -4.442 23.671 1.00 90.31 112 GLU A C 1
ATOM 897 O O . GLU A 1 112 ? -13.407 -3.856 23.563 1.00 90.31 112 GLU A O 1
ATOM 902 N N . LYS A 1 113 ? -15.166 -4.460 24.828 1.00 91.81 113 LYS A N 1
ATOM 903 C CA . LYS A 1 113 ? -14.666 -3.885 26.094 1.00 91.81 113 LYS A CA 1
ATOM 904 C C . LYS A 1 113 ? -13.582 -4.741 26.763 1.00 91.81 113 LYS A C 1
ATOM 906 O O . LYS A 1 113 ? -12.906 -4.252 27.667 1.00 91.81 113 LYS A O 1
ATOM 911 N N . GLY A 1 114 ? -13.361 -5.970 26.299 1.00 89.25 114 GLY A N 1
ATOM 912 C CA . GLY A 1 114 ? -12.333 -6.889 26.791 1.00 89.25 114 GLY A CA 1
ATOM 913 C C . GLY A 1 114 ? -12.791 -7.828 27.905 1.00 89.25 114 GLY A C 1
ATOM 914 O O . GLY A 1 114 ? -11.938 -8.394 28.586 1.00 89.25 114 GLY A O 1
ATOM 915 N N . GLN A 1 115 ? -14.101 -7.994 28.106 1.00 88.69 115 GLN A N 1
ATOM 916 C CA . GLN A 1 115 ? -14.617 -9.071 28.956 1.00 88.69 115 GLN A CA 1
ATOM 917 C C . GLN A 1 115 ? -14.442 -10.420 28.243 1.00 88.69 115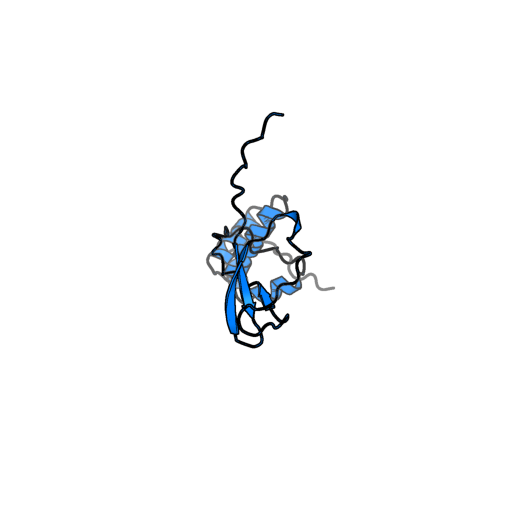 GLN A C 1
ATOM 919 O O . GLN A 1 115 ? -14.606 -10.500 27.026 1.00 88.69 115 GLN A O 1
ATOM 924 N N . SER A 1 116 ? -14.091 -11.476 28.981 1.00 86.94 116 SER A N 1
ATOM 925 C CA . SER A 1 116 ? -14.014 -12.836 28.425 1.00 86.94 116 SER A CA 1
ATOM 926 C C . SER A 1 116 ? -15.401 -13.480 28.318 1.00 86.94 116 SER A C 1
ATOM 928 O O . SER A 1 116 ? -16.323 -13.080 29.027 1.00 86.94 116 SER A O 1
ATOM 930 N N . PHE A 1 117 ? -15.545 -14.516 27.482 1.00 82.81 117 PHE A N 1
ATOM 931 C CA . PHE A 1 117 ? -16.808 -15.260 27.331 1.00 82.81 117 PHE A CA 1
ATOM 932 C C . PHE A 1 117 ? -17.370 -15.756 28.670 1.00 82.81 117 PHE A C 1
ATOM 934 O O . PHE A 1 117 ? -18.527 -15.493 28.976 1.00 82.81 117 PHE A O 1
ATOM 941 N N . GLU A 1 118 ? -16.530 -16.355 29.518 1.00 84.69 118 GLU A N 1
ATOM 942 C CA . GLU A 1 118 ? -16.934 -16.846 30.846 1.00 84.69 118 GLU A CA 1
ATOM 943 C C . GLU A 1 118 ? -17.483 -15.733 31.761 1.00 84.69 118 GLU A C 1
ATOM 945 O O . GLU A 1 118 ? -18.370 -15.956 32.585 1.00 84.69 118 GLU A O 1
ATOM 950 N N . GLN A 1 119 ? -16.941 -14.514 31.651 1.00 85.62 119 GLN A N 1
ATOM 951 C CA . GLN A 1 119 ? -17.416 -13.369 32.432 1.00 85.62 119 GLN A CA 1
ATOM 952 C C . GLN A 1 119 ? -18.774 -12.886 31.929 1.00 85.62 119 GLN A C 1
ATOM 954 O O . GLN A 1 119 ? -19.638 -12.551 32.737 1.00 85.62 119 GLN A O 1
ATOM 959 N N . ILE A 1 120 ? -18.955 -12.874 30.608 1.00 86.25 120 ILE A N 1
ATOM 960 C CA . ILE A 1 120 ? -20.206 -12.480 29.961 1.00 86.25 120 ILE A CA 1
ATOM 961 C C . ILE A 1 120 ? -21.315 -13.457 30.348 1.00 86.25 120 ILE A C 1
ATOM 963 O O . ILE A 1 120 ? -22.342 -13.007 30.840 1.00 86.25 120 ILE A O 1
ATOM 967 N N . GLU A 1 121 ? -21.080 -14.765 30.231 1.00 80.81 121 GLU A N 1
ATOM 968 C CA . GLU A 1 121 ? -22.041 -15.822 30.589 1.00 80.81 121 GLU A CA 1
ATOM 969 C C . GLU A 1 121 ? -22.481 -15.731 32.058 1.00 80.81 121 GLU A C 1
ATOM 971 O O . GLU A 1 121 ? -23.660 -15.831 32.389 1.00 80.81 121 GLU A O 1
ATOM 976 N N . LYS A 1 122 ? -21.542 -15.443 32.966 1.00 83.88 122 LYS A N 1
ATOM 977 C CA . LYS A 1 122 ? -21.849 -15.275 34.391 1.00 83.88 122 LYS A CA 1
ATOM 978 C C . LYS A 1 122 ? -22.711 -14.043 34.687 1.00 83.88 122 LYS A C 1
ATOM 980 O O . LYS A 1 122 ? -23.487 -14.052 35.643 1.00 83.88 122 LYS A O 1
ATOM 985 N N . GLU A 1 123 ? -22.520 -12.962 33.937 1.00 81.12 123 GLU A N 1
ATOM 986 C CA . GLU A 1 123 ? -23.252 -11.700 34.101 1.00 81.12 123 GLU A CA 1
ATOM 987 C C . GLU A 1 123 ? -24.563 -11.662 33.300 1.00 81.12 123 GLU A C 1
ATOM 989 O O . GLU A 1 123 ? -25.427 -10.837 33.598 1.00 81.12 123 GLU A O 1
ATOM 994 N N . LEU A 1 124 ? -24.709 -12.538 32.305 1.00 77.12 124 LEU A N 1
ATOM 995 C CA . LEU A 1 124 ? -25.879 -12.718 31.446 1.00 77.12 124 LEU A CA 1
ATOM 996 C C . LEU A 1 124 ? -26.281 -14.208 31.409 1.00 77.12 124 LEU A C 1
ATOM 998 O O . LEU A 1 124 ? -26.132 -14.858 30.376 1.00 77.12 124 LEU A O 1
ATOM 1002 N N . PRO A 1 125 ? -26.809 -14.759 32.518 1.00 65.06 125 PRO A N 1
ATOM 1003 C CA . PRO A 1 125 ? -27.222 -16.163 32.584 1.00 65.06 125 PRO A CA 1
ATOM 1004 C C . PRO A 1 125 ? -28.469 -16.484 31.739 1.00 65.06 125 PRO A C 1
ATOM 1006 O O . PRO A 1 125 ? -28.806 -17.653 31.598 1.00 65.06 125 PRO A O 1
ATOM 1009 N N . ASP A 1 126 ? -29.153 -15.463 31.209 1.00 60.62 126 ASP A N 1
ATOM 1010 C CA . ASP A 1 126 ? -30.353 -15.600 30.371 1.00 60.62 126 ASP A CA 1
ATOM 1011 C C . ASP A 1 126 ? -30.034 -15.660 28.863 1.00 60.62 126 ASP A C 1
ATOM 1013 O O . ASP A 1 126 ? -30.952 -15.746 28.052 1.00 60.62 126 ASP A O 1
ATOM 1017 N N . ILE A 1 127 ? -28.755 -15.606 28.466 1.00 59.41 127 ILE A N 1
ATOM 1018 C CA . ILE A 1 127 ? -28.363 -15.814 27.069 1.00 59.41 127 ILE A CA 1
ATOM 1019 C C . ILE A 1 127 ? -28.162 -17.310 26.864 1.00 59.41 127 ILE A C 1
ATOM 1021 O O . ILE A 1 127 ? -27.141 -17.864 27.273 1.00 59.41 127 ILE A O 1
ATOM 1025 N N . ASP A 1 128 ? -29.123 -17.946 26.195 1.00 56.50 128 ASP A N 1
ATOM 1026 C CA . ASP A 1 128 ? -28.943 -19.264 25.588 1.00 56.50 128 ASP A CA 1
ATOM 1027 C C . ASP A 1 128 ? -27.917 -19.128 24.449 1.00 56.50 128 ASP A C 1
ATOM 1029 O O . ASP A 1 128 ? -28.237 -19.085 23.259 1.00 56.50 128 ASP A O 1
ATOM 1033 N N . LEU A 1 129 ? -26.635 -19.043 24.812 1.00 55.19 129 LEU A N 1
ATOM 1034 C CA . LEU A 1 129 ? -25.573 -19.434 23.898 1.00 55.19 129 LEU A CA 1
ATOM 1035 C C . LEU A 1 129 ? -25.898 -20.869 23.465 1.00 55.19 129 LEU A C 1
ATOM 1037 O O . LEU A 1 129 ? -26.362 -21.645 24.306 1.00 55.19 129 LEU A O 1
ATOM 1041 N N . PRO A 1 130 ? -25.686 -21.254 22.196 1.00 48.22 130 PRO A N 1
ATOM 1042 C CA . PRO A 1 130 ? -25.781 -22.650 21.807 1.00 48.22 130 PRO A CA 1
ATOM 1043 C C . PRO A 1 130 ? -24.709 -23.416 22.588 1.00 48.22 130 PRO A C 1
ATOM 1045 O O . PRO A 1 130 ? -23.562 -23.525 22.161 1.00 48.22 130 PRO A O 1
ATOM 1048 N N . ALA A 1 131 ? -25.084 -23.873 23.782 1.00 43.75 131 ALA A N 1
ATOM 1049 C CA . ALA A 1 131 ? -24.321 -24.778 24.600 1.00 43.75 131 ALA A CA 1
ATOM 1050 C C . ALA A 1 131 ? -24.031 -25.980 23.717 1.00 43.75 131 ALA A C 1
ATOM 1052 O O . ALA A 1 131 ? -24.957 -26.506 23.093 1.00 43.75 131 ALA A O 1
ATOM 1053 N N . ASP A 1 132 ? -22.750 -26.337 23.640 1.00 44.91 132 ASP A N 1
ATOM 1054 C CA . ASP A 1 132 ? -22.229 -27.547 23.020 1.00 44.91 132 ASP A CA 1
ATOM 1055 C C . ASP A 1 132 ? -23.319 -28.612 22.886 1.00 44.91 132 ASP A C 1
ATOM 1057 O O . ASP A 1 132 ? -23.710 -29.224 23.879 1.00 44.91 132 ASP A O 1
ATOM 1061 N N . THR A 1 133 ? -23.846 -28.825 21.679 1.00 42.69 133 THR A N 1
ATOM 1062 C CA . THR A 1 133 ? -24.584 -30.053 21.398 1.00 42.69 133 THR A CA 1
ATOM 1063 C C . THR A 1 133 ? -23.530 -31.137 21.221 1.00 42.69 133 THR A C 1
ATOM 1065 O O . THR A 1 133 ? -22.826 -31.111 20.205 1.00 42.69 133 THR A O 1
ATOM 1068 N N . PRO A 1 134 ? -23.363 -32.068 22.175 1.00 51.19 134 PRO A N 1
ATOM 1069 C CA . PRO A 1 134 ? -22.518 -33.221 21.956 1.00 51.19 134 PRO A CA 1
ATOM 1070 C C . PRO A 1 134 ? -23.347 -34.230 21.155 1.00 51.19 134 PRO A C 1
ATOM 1072 O O . PRO A 1 134 ? -24.388 -34.682 21.637 1.00 51.19 134 PRO A O 1
ATOM 1075 N N . ASP A 1 135 ? -22.900 -34.573 19.949 1.00 39.66 135 ASP A N 1
ATOM 1076 C CA . ASP A 1 135 ? -23.257 -35.857 19.328 1.00 39.66 135 ASP A CA 1
ATOM 1077 C C . ASP A 1 135 ? -22.325 -36.963 19.854 1.00 39.66 135 ASP A C 1
ATOM 1079 O O . ASP A 1 135 ? -21.087 -36.750 19.864 1.00 39.66 135 ASP A O 1
#

pLDDT: mean 77.33, std 14.61, range [39.66, 94.19]

Foldseek 3Di:
DDDDDPPPPPFDKWWKAAPPPRDIDIDTDDPVCVPPDQDADPPPRDSRMDTDDPDDDDPDPPPPPDDLPPDPVVVVVCLVQLLVNLVSLVVCCVPVPDDDDPLSVVSSVVSNVPDHPVRSCVVCVVDPDVDDPDD

Secondary structure (DSSP, 8-state):
----------PPEEEEEETTT--EEEEE--TTTTTT-----TTT--S-EEE----PPP---TTSS-PPPS-THHHHTTTT-HHHHHHHHHHHHHHH-----HHHHHHHHHHHHT--HHHHHHH-TT---------